Protein AF-A0A840DSC0-F1 (afdb_monomer_lite)

pLDDT: mean 87.57, std 12.49, range [39.94, 95.44]

Organism: NCBI:txid230470

Radius of gyration: 10.26 Å; chains: 1; bounding box: 21×29×22 Å

Foldseek 3Di:
DVLLVVLVVLVVVVCVVVVHDDDDSVVSVVVDDPVRSVVSVVDPDD

Sequence (46 aa):
MEMYTQAYQRYLEKCKEFGIQAIDLIEFIRTLTIEQVEHMLQGGAR

Secondary structure (DSSP, 8-state):
-HHHHHHHHHHHHHHHHHTPPPPPHHHHHHH--HHHHHHHHH----

Structure (mmCIF, N/CA/C/O backbone):
data_AF-A0A840DSC0-F1
#
_entry.id   AF-A0A840DSC0-F1
#
loop_
_atom_site.group_PDB
_atom_site.id
_atom_site.type_symbol
_atom_site.label_atom_id
_atom_site.label_alt_id
_atom_site.label_comp_id
_atom_site.label_asym_id
_atom_site.label_entity_id
_atom_site.label_seq_id
_atom_site.pdbx_PDB_ins_code
_atom_site.Cartn_x
_atom_site.Cartn_y
_atom_site.Cartn_z
_atom_site.occupancy
_atom_site.B_iso_or_equiv
_atom_site.auth_seq_id
_atom_site.auth_comp_id
_atom_site.auth_asym_id
_atom_site.auth_atom_id
_atom_site.pdbx_PDB_model_num
ATOM 1 N N . MET A 1 1 ? 9.109 -7.226 -4.530 1.00 72.88 1 MET A N 1
ATOM 2 C CA . MET A 1 1 ? 8.229 -7.222 -3.339 1.00 72.88 1 MET A CA 1
ATOM 3 C C . MET A 1 1 ? 8.314 -5.922 -2.558 1.00 72.88 1 MET A C 1
ATOM 5 O O . MET A 1 1 ? 7.271 -5.407 -2.199 1.00 72.88 1 MET A O 1
ATOM 9 N N . GLU A 1 2 ? 9.502 -5.347 -2.362 1.00 86.44 2 GLU A N 1
ATOM 10 C CA . GLU A 1 2 ? 9.692 -4.103 -1.594 1.00 86.44 2 GLU A CA 1
ATOM 11 C C . GLU A 1 2 ? 8.787 -2.931 -2.026 1.00 86.44 2 GLU A C 1
ATOM 13 O O . GLU A 1 2 ? 8.148 -2.313 -1.180 1.00 86.44 2 GLU A O 1
ATOM 18 N N . MET A 1 3 ? 8.635 -2.700 -3.336 1.00 88.69 3 MET A N 1
ATOM 19 C CA . MET A 1 3 ? 7.735 -1.677 -3.893 1.00 88.69 3 MET A CA 1
ATOM 20 C C . MET A 1 3 ? 6.269 -1.858 -3.458 1.00 88.69 3 MET A C 1
ATOM 2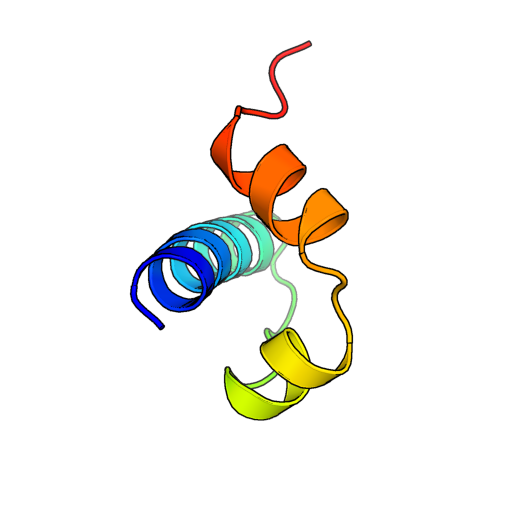2 O O . MET A 1 3 ? 5.619 -0.910 -3.023 1.00 88.69 3 MET A O 1
ATOM 26 N N . TYR A 1 4 ? 5.756 -3.089 -3.520 1.00 88.19 4 TYR A N 1
ATOM 27 C CA . TYR A 1 4 ? 4.392 -3.402 -3.091 1.00 88.19 4 TYR A CA 1
ATOM 28 C C . TYR A 1 4 ? 4.224 -3.227 -1.580 1.00 88.19 4 TYR A C 1
ATOM 30 O O . TYR A 1 4 ? 3.202 -2.712 -1.137 1.00 88.19 4 TYR A O 1
ATOM 38 N N . THR A 1 5 ? 5.239 -3.585 -0.788 1.00 90.81 5 THR A N 1
ATOM 39 C CA . THR A 1 5 ? 5.229 -3.382 0.666 1.00 90.81 5 THR A CA 1
ATOM 40 C C . THR A 1 5 ? 5.170 -1.896 1.033 1.00 90.81 5 THR A C 1
ATOM 42 O O . THR A 1 5 ? 4.393 -1.515 1.905 1.00 90.81 5 THR A O 1
ATOM 45 N N . GLN A 1 6 ? 5.941 -1.042 0.354 1.00 92.19 6 GLN A N 1
ATOM 46 C CA . GLN A 1 6 ? 5.926 0.408 0.588 1.00 92.19 6 GLN A CA 1
ATOM 47 C C . GLN A 1 6 ? 4.586 1.042 0.188 1.00 92.19 6 GLN A C 1
ATOM 49 O O . GLN A 1 6 ? 4.042 1.872 0.919 1.00 92.19 6 GLN A O 1
ATOM 54 N N . ALA A 1 7 ? 4.014 0.629 -0.945 1.00 92.69 7 ALA A N 1
ATOM 55 C CA . ALA A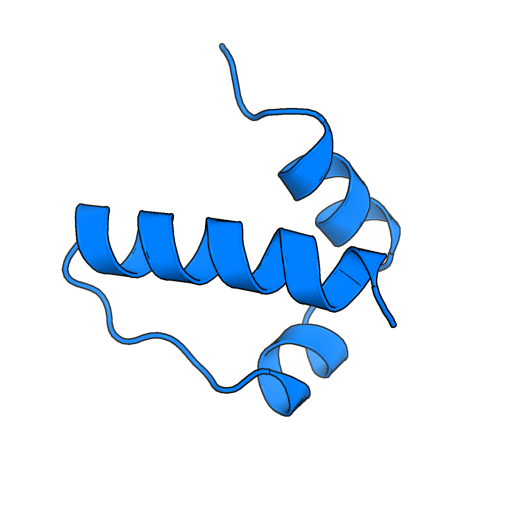 1 7 ? 2.705 1.117 -1.370 1.00 92.69 7 ALA A CA 1
ATOM 56 C C . ALA A 1 7 ? 1.594 0.659 -0.417 1.00 92.69 7 ALA A C 1
ATOM 58 O O . ALA A 1 7 ? 0.693 1.436 -0.102 1.00 92.69 7 ALA A O 1
ATOM 59 N N . TYR A 1 8 ? 1.699 -0.565 0.104 1.00 94.88 8 TYR A N 1
ATOM 60 C CA . TYR A 1 8 ? 0.778 -1.083 1.107 1.00 94.88 8 TYR A CA 1
ATOM 61 C C . TYR A 1 8 ? 0.859 -0.301 2.424 1.00 94.88 8 TYR A C 1
ATOM 63 O O . TYR A 1 8 ? -0.170 0.009 3.013 1.00 94.88 8 TYR A O 1
ATOM 71 N N . GLN A 1 9 ? 2.050 0.115 2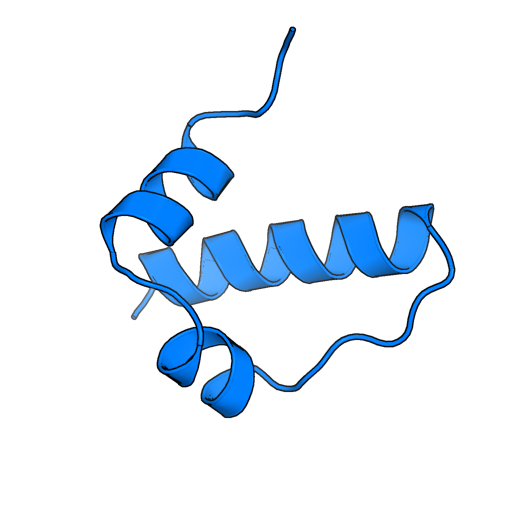.865 1.00 94.12 9 GLN A N 1
ATOM 72 C CA . GLN A 1 9 ? 2.183 0.979 4.047 1.00 94.12 9 GLN A CA 1
ATOM 73 C C . GLN A 1 9 ? 1.466 2.325 3.863 1.00 94.12 9 GLN A C 1
ATOM 75 O O . GLN A 1 9 ? 0.697 2.725 4.735 1.00 94.12 9 GLN A O 1
ATOM 80 N N . ARG A 1 10 ? 1.628 2.981 2.707 1.00 92.69 10 ARG A N 1
ATOM 81 C CA . ARG A 1 10 ? 0.893 4.222 2.393 1.00 92.69 10 ARG A CA 1
ATOM 82 C C . ARG A 1 10 ? -0.617 4.008 2.315 1.00 92.69 10 ARG A C 1
ATOM 84 O O . ARG A 1 10 ? -1.389 4.851 2.766 1.00 92.69 10 ARG A O 1
ATOM 91 N N . TYR A 1 11 ? -1.043 2.879 1.754 1.00 93.88 11 TYR A N 1
ATOM 92 C CA . TYR A 1 11 ? -2.445 2.473 1.743 1.00 93.88 11 TYR A CA 1
ATOM 93 C C . TYR A 1 11 ? -3.005 2.345 3.166 1.00 93.88 11 TYR A C 1
ATOM 95 O O . TYR A 1 11 ? -4.048 2.926 3.454 1.00 93.88 11 TYR A O 1
ATOM 103 N N . LEU A 1 12 ? -2.284 1.682 4.078 1.00 95.38 12 LEU A N 1
ATOM 104 C CA . LEU A 1 12 ? -2.680 1.554 5.484 1.00 95.38 12 LEU A CA 1
ATOM 105 C C . LEU A 1 12 ? -2.793 2.912 6.187 1.00 95.38 12 LEU A C 1
ATOM 107 O O . LEU A 1 12 ? -3.749 3.140 6.931 1.00 95.38 12 LEU A O 1
ATOM 111 N N . GLU A 1 13 ? -1.845 3.821 5.944 1.00 94.56 13 GLU A N 1
ATOM 112 C CA . GLU A 1 13 ? -1.893 5.185 6.482 1.00 94.56 13 GLU A CA 1
ATOM 113 C C . GLU A 1 13 ? -3.157 5.921 6.027 1.00 94.56 13 GLU A C 1
ATOM 115 O O . GLU A 1 13 ? -3.858 6.507 6.854 1.00 94.56 13 GLU A O 1
ATOM 120 N N . LYS A 1 14 ? -3.504 5.822 4.738 1.00 93.38 14 LYS A N 1
ATOM 121 C CA . LYS A 1 14 ? -4.722 6.433 4.192 1.00 93.38 14 LYS A CA 1
ATOM 122 C C . LYS A 1 14 ? -5.995 5.770 4.708 1.00 93.38 14 LYS A C 1
ATOM 124 O O . LYS A 1 14 ? -6.920 6.476 5.093 1.00 93.38 14 LYS A O 1
ATOM 129 N N . CYS A 1 15 ? -6.042 4.444 4.809 1.00 94.62 15 CYS A N 1
ATOM 130 C CA . CYS A 1 15 ? -7.160 3.743 5.442 1.00 94.62 15 CYS A CA 1
ATOM 131 C C . CYS A 1 15 ? -7.398 4.241 6.873 1.00 94.62 15 CYS A C 1
ATOM 133 O O . CYS A 1 15 ? -8.535 4.528 7.240 1.00 94.62 15 CYS A O 1
ATOM 135 N N . LYS A 1 16 ? -6.329 4.437 7.656 1.00 95.44 16 LYS A N 1
ATOM 136 C CA . LYS A 1 16 ? -6.417 4.999 9.009 1.00 95.44 16 LYS A CA 1
ATOM 137 C C . LYS A 1 16 ? -6.902 6.454 9.010 1.00 95.44 16 LYS A C 1
ATOM 139 O O . LYS A 1 16 ? -7.732 6.793 9.847 1.00 95.44 16 LYS A O 1
ATOM 144 N N . GLU A 1 17 ? -6.414 7.288 8.090 1.00 95.12 17 GLU A N 1
ATOM 145 C CA . GLU A 1 17 ? -6.842 8.689 7.925 1.00 95.12 17 GLU A CA 1
ATOM 146 C C . GLU A 1 17 ? -8.348 8.800 7.640 1.00 95.12 17 GLU A C 1
ATOM 148 O O . GLU A 1 17 ? -9.028 9.638 8.228 1.00 95.12 17 GLU A O 1
ATOM 153 N N . PHE A 1 18 ? -8.884 7.913 6.799 1.00 93.44 18 PHE A N 1
ATOM 154 C CA . PHE A 1 18 ? -10.304 7.893 6.440 1.00 93.44 18 PHE A CA 1
ATOM 155 C C . PHE A 1 18 ? -11.180 7.039 7.374 1.00 93.44 18 PHE A C 1
ATOM 157 O O . PHE A 1 18 ? -12.394 6.989 7.187 1.00 93.44 18 PHE A O 1
ATOM 164 N N . GLY A 1 19 ? -10.597 6.361 8.371 1.00 94.88 19 GLY A N 1
ATOM 165 C CA . GLY A 1 19 ? -11.327 5.460 9.272 1.00 94.88 19 GLY A CA 1
ATOM 166 C C . GLY A 1 19 ? -11.888 4.207 8.584 1.00 94.88 19 GLY A C 1
ATOM 167 O O . GLY A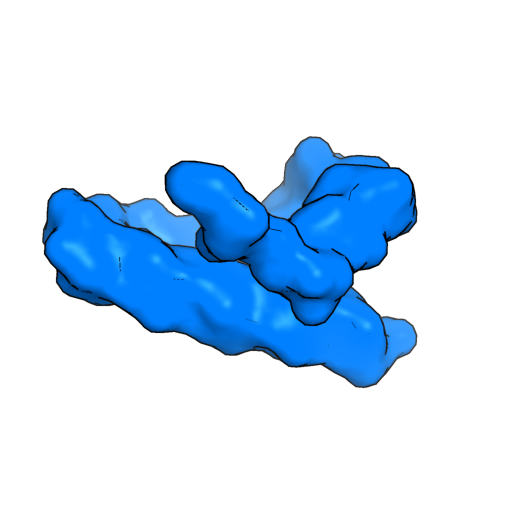 1 19 ? -12.892 3.656 9.031 1.00 94.88 19 GLY A O 1
ATOM 168 N N . ILE A 1 20 ? -11.264 3.769 7.489 1.00 94.88 20 ILE A N 1
ATOM 169 C CA . ILE A 1 20 ? -11.683 2.621 6.679 1.00 94.88 20 ILE A CA 1
ATOM 170 C C . ILE A 1 20 ? -10.831 1.402 7.043 1.00 94.88 20 ILE A C 1
ATOM 172 O O . ILE A 1 20 ? -9.636 1.510 7.322 1.00 94.88 20 ILE A O 1
ATOM 176 N N . GLN A 1 21 ? -11.441 0.219 7.011 1.00 95.12 21 GLN A N 1
ATOM 177 C CA . GLN A 1 21 ? -10.725 -1.036 7.192 1.00 95.12 21 GLN A CA 1
ATOM 178 C C . GLN A 1 21 ? -9.878 -1.368 5.954 1.00 95.12 21 GLN A C 1
ATOM 180 O O . GLN A 1 21 ? -10.371 -1.356 4.828 1.00 95.12 21 GLN A O 1
ATOM 185 N N . ALA A 1 22 ? -8.603 -1.678 6.176 1.00 94.44 22 ALA A N 1
ATOM 186 C CA . ALA A 1 22 ? -7.694 -2.113 5.125 1.00 94.44 22 ALA A CA 1
ATOM 187 C C . ALA A 1 22 ? -7.891 -3.598 4.777 1.00 94.44 22 ALA A C 1
ATOM 189 O O . ALA A 1 22 ? -8.128 -4.414 5.671 1.00 94.44 22 ALA A O 1
ATOM 190 N N . ILE A 1 23 ? -7.742 -3.934 3.494 1.00 94.50 23 ILE A N 1
ATOM 191 C CA . ILE A 1 23 ? -7.580 -5.322 3.022 1.00 94.50 23 ILE A CA 1
ATOM 192 C C . ILE A 1 23 ? -6.157 -5.819 3.295 1.00 94.50 23 ILE A C 1
ATOM 194 O O . ILE A 1 23 ? -5.267 -5.002 3.534 1.00 94.50 23 ILE A O 1
ATOM 198 N N . ASP A 1 24 ? -5.925 -7.133 3.249 1.00 94.25 24 ASP A N 1
ATOM 199 C CA . ASP A 1 24 ? -4.587 -7.690 3.471 1.00 94.25 24 ASP A CA 1
ATOM 200 C C . ASP A 1 24 ? -3.628 -7.462 2.285 1.00 94.25 24 ASP A C 1
ATOM 202 O O . ASP A 1 24 ? -4.025 -7.111 1.172 1.00 94.25 24 ASP A O 1
ATOM 206 N N . LEU A 1 25 ? -2.328 -7.668 2.523 1.00 90.06 25 LEU A N 1
A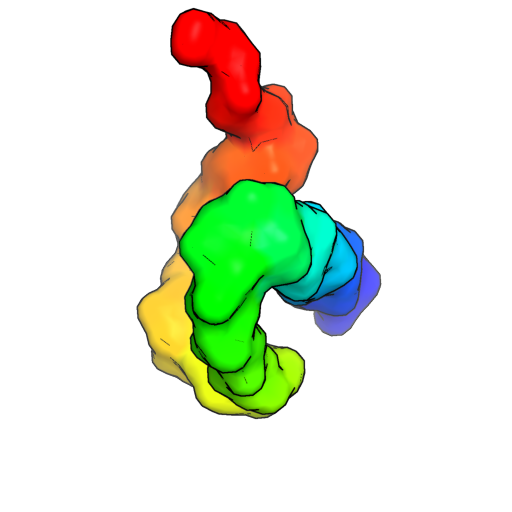TOM 207 C CA . LEU A 1 25 ? -1.278 -7.422 1.531 1.00 90.06 25 LEU A CA 1
ATOM 208 C C . LEU A 1 25 ? -1.430 -8.287 0.266 1.00 90.06 25 LEU A C 1
ATOM 210 O O . LEU A 1 25 ? -1.093 -7.835 -0.827 1.00 90.06 25 LEU A O 1
ATOM 214 N N . ILE A 1 26 ? -1.909 -9.525 0.388 1.00 92.06 26 ILE A N 1
ATOM 215 C CA . ILE A 1 26 ? -2.082 -10.427 -0.756 1.00 92.06 26 ILE A CA 1
ATOM 216 C C . ILE A 1 26 ? -3.248 -9.937 -1.612 1.00 92.06 26 ILE A C 1
ATOM 218 O O . ILE A 1 26 ? -3.110 -9.848 -2.834 1.00 92.06 26 ILE A O 1
ATOM 222 N N . GLU A 1 27 ? -4.373 -9.577 -0.996 1.00 92.81 27 GLU A N 1
ATOM 223 C CA . GLU A 1 27 ? -5.511 -8.987 -1.709 1.00 92.81 27 GLU A CA 1
ATOM 224 C C . GLU A 1 27 ? -5.150 -7.650 -2.361 1.00 92.81 27 GLU A C 1
ATOM 226 O O . GLU A 1 27 ? -5.503 -7.411 -3.519 1.00 92.81 27 GLU A O 1
ATOM 231 N N . PHE A 1 28 ? -4.366 -6.818 -1.676 1.00 93.00 28 PHE A N 1
ATOM 232 C CA . PHE A 1 28 ? -3.839 -5.566 -2.213 1.00 93.00 28 PHE A CA 1
ATOM 233 C C . PHE A 1 28 ? -3.011 -5.784 -3.487 1.00 93.00 28 PHE A C 1
ATOM 235 O 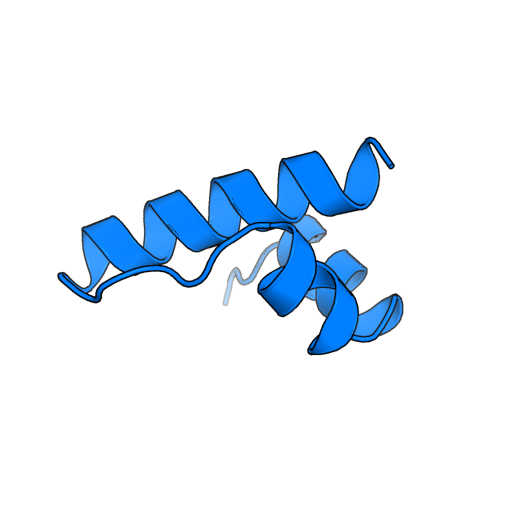O . PHE A 1 28 ? -3.277 -5.157 -4.512 1.00 93.00 28 PHE A O 1
ATOM 242 N N . ILE A 1 29 ? -2.056 -6.722 -3.458 1.00 91.38 29 ILE A N 1
ATOM 243 C CA . ILE A 1 29 ? -1.209 -7.050 -4.617 1.00 91.38 29 ILE A CA 1
ATOM 244 C C . ILE A 1 29 ? -2.041 -7.621 -5.771 1.00 91.38 29 ILE A C 1
ATOM 246 O O . ILE A 1 29 ? -1.763 -7.329 -6.929 1.00 91.38 29 ILE A O 1
ATOM 250 N N . ARG A 1 30 ? -3.065 -8.432 -5.479 1.00 91.81 30 ARG A N 1
ATOM 251 C CA . ARG A 1 30 ? -3.936 -9.014 -6.515 1.00 91.81 30 ARG A CA 1
ATOM 252 C C . ARG A 1 30 ? -4.837 -7.985 -7.191 1.00 91.81 30 ARG A C 1
ATOM 254 O O . ARG A 1 30 ? -5.259 -8.220 -8.321 1.00 91.81 30 ARG A O 1
ATOM 261 N N . THR A 1 31 ? -5.161 -6.902 -6.494 1.00 90.62 31 THR A N 1
ATOM 262 C CA . THR A 1 31 ? -6.139 -5.907 -6.952 1.00 90.62 31 THR A CA 1
ATOM 263 C C . THR A 1 31 ? -5.493 -4.770 -7.740 1.00 90.62 31 THR A C 1
ATOM 265 O O . THR A 1 31 ? -6.175 -4.124 -8.533 1.00 90.62 31 THR A O 1
ATOM 268 N N . LEU A 1 32 ? -4.193 -4.526 -7.549 1.00 88.69 32 LEU A N 1
ATOM 269 C CA . LEU A 1 32 ? -3.502 -3.386 -8.145 1.00 88.69 32 LEU A CA 1
ATOM 270 C C . LEU A 1 32 ? -2.529 -3.781 -9.251 1.00 88.69 32 LEU A C 1
ATOM 272 O O . LEU A 1 32 ? -1.781 -4.752 -9.144 1.00 88.69 32 LEU A O 1
ATOM 276 N N . THR A 1 33 ? -2.496 -2.965 -10.302 1.00 91.19 33 THR A N 1
ATOM 277 C CA . THR A 1 33 ? -1.461 -3.041 -11.334 1.00 91.19 33 THR A CA 1
ATOM 278 C C . THR A 1 33 ? -0.164 -2.391 -10.852 1.00 91.19 33 THR A C 1
ATOM 280 O O . THR A 1 33 ? -0.160 -1.559 -9.942 1.00 91.19 33 THR A O 1
ATOM 283 N N . ILE A 1 34 ? 0.952 -2.734 -11.502 1.00 87.62 34 ILE A N 1
ATOM 284 C CA . ILE A 1 34 ? 2.259 -2.113 -11.236 1.00 87.62 34 ILE A CA 1
ATOM 285 C C . ILE A 1 34 ? 2.173 -0.584 -11.369 1.00 87.62 34 ILE A C 1
ATOM 287 O O . ILE A 1 34 ? 2.626 0.122 -10.476 1.00 87.62 34 ILE A O 1
ATOM 291 N N . GLU A 1 35 ? 1.516 -0.076 -12.415 1.00 88.69 35 GLU A N 1
ATOM 292 C CA . GLU A 1 35 ? 1.352 1.367 -12.648 1.00 88.69 35 GLU A CA 1
ATOM 293 C C . GLU A 1 35 ? 0.576 2.054 -11.512 1.00 88.69 35 GLU A C 1
ATOM 295 O O . GLU A 1 35 ? 0.939 3.140 -11.065 1.00 88.69 35 GLU A O 1
ATOM 300 N N . GLN A 1 36 ? -0.473 1.413 -10.983 1.00 88.81 36 GLN A N 1
ATOM 301 C CA . GLN A 1 36 ? -1.222 1.949 -9.841 1.00 88.81 36 GLN A CA 1
ATOM 302 C C . GLN A 1 36 ? -0.353 2.021 -8.583 1.00 88.81 36 GLN A C 1
ATOM 304 O O . GLN A 1 36 ? -0.375 3.024 -7.871 1.00 88.81 36 GLN A O 1
ATOM 309 N N . VAL A 1 37 ? 0.449 0.985 -8.333 1.00 90.38 37 VAL A N 1
ATOM 310 C CA . VAL A 1 37 ? 1.411 0.957 -7.224 1.00 90.38 37 VAL A CA 1
ATOM 311 C C . VAL A 1 37 ? 2.459 2.061 -7.379 1.00 90.38 37 VAL A C 1
ATOM 313 O O . VAL A 1 37 ? 2.760 2.762 -6.412 1.00 90.38 37 VAL A O 1
ATOM 316 N N . GLU A 1 38 ? 2.971 2.278 -8.587 1.00 89.31 38 GLU A N 1
ATOM 317 C CA . GLU A 1 38 ? 3.913 3.360 -8.878 1.00 89.31 38 GLU A CA 1
ATOM 318 C C . GLU A 1 38 ? 3.293 4.741 -8.635 1.00 89.31 38 GLU A C 1
ATOM 320 O O . GLU A 1 38 ? 3.909 5.579 -7.972 1.00 89.31 38 GLU A O 1
ATOM 325 N N . HIS A 1 39 ? 2.048 4.971 -9.060 1.00 88.00 39 HIS A N 1
ATOM 326 C CA . HIS A 1 39 ? 1.333 6.219 -8.780 1.00 88.00 39 HIS A CA 1
ATOM 327 C C . HIS A 1 39 ? 1.145 6.476 -7.278 1.00 88.00 39 HIS A C 1
ATOM 329 O O . HIS A 1 39 ? 1.307 7.608 -6.814 1.00 88.00 39 HIS A O 1
ATOM 335 N N . MET A 1 40 ? 0.866 5.435 -6.489 1.00 86.44 40 MET A N 1
ATOM 336 C CA . MET A 1 40 ? 0.764 5.551 -5.028 1.00 86.44 40 MET A CA 1
ATOM 337 C C . MET A 1 40 ? 2.099 5.949 -4.376 1.00 86.44 40 MET A C 1
ATOM 339 O O . MET A 1 40 ? 2.116 6.628 -3.343 1.00 86.44 40 MET A O 1
ATOM 343 N N . LEU A 1 41 ? 3.226 5.559 -4.976 1.00 86.69 41 LEU A N 1
ATOM 344 C CA . LEU A 1 41 ? 4.573 5.856 -4.484 1.00 86.69 41 LEU A CA 1
ATOM 345 C C . LEU A 1 41 ? 5.106 7.218 -4.950 1.00 86.69 41 LEU A C 1
ATOM 347 O O . LEU A 1 41 ? 5.798 7.895 -4.186 1.00 86.69 41 LEU A O 1
ATOM 351 N N . GLN A 1 42 ? 4.730 7.670 -6.144 1.00 84.19 42 GLN A N 1
ATOM 352 C CA . GLN A 1 42 ? 5.172 8.952 -6.707 1.00 84.19 42 GLN A CA 1
ATOM 353 C C . GLN A 1 42 ? 4.498 10.179 -6.067 1.00 84.19 42 GLN A C 1
ATOM 355 O O . GLN A 1 42 ? 4.990 11.293 -6.215 1.00 84.19 42 GLN A O 1
ATOM 360 N N . GLY A 1 43 ? 3.442 9.975 -5.275 1.00 59.69 43 GLY A N 1
ATOM 361 C CA . GLY A 1 43 ? 2.808 11.022 -4.478 1.00 59.69 43 GLY A CA 1
ATOM 362 C C . GLY A 1 43 ? 1.588 11.618 -5.168 1.00 59.69 43 GLY A C 1
ATOM 363 O O . GLY A 1 43 ? 1.693 12.434 -6.080 1.00 59.69 43 GLY A O 1
ATOM 364 N N . GLY A 1 44 ? 0.411 11.269 -4.645 1.00 52.53 44 GLY A N 1
ATOM 365 C CA . GLY A 1 44 ? -0.768 12.122 -4.732 1.00 52.53 44 GLY A CA 1
ATOM 366 C C . GLY A 1 44 ? -0.495 13.422 -3.978 1.00 52.53 44 GLY A C 1
ATOM 367 O O . GLY A 1 44 ? -0.768 13.520 -2.786 1.00 52.53 44 GLY A O 1
ATOM 368 N N . ALA A 1 45 ? 0.102 14.387 -4.669 1.00 47.00 45 ALA A N 1
ATOM 369 C CA . ALA A 1 45 ? 0.216 15.773 -4.251 1.00 47.00 45 ALA A CA 1
ATOM 370 C C . ALA A 1 45 ? -0.238 16.654 -5.419 1.00 47.00 45 ALA A C 1
ATOM 372 O O . ALA A 1 45 ? 0.553 17.095 -6.254 1.00 47.00 45 ALA A O 1
ATOM 373 N N . ARG A 1 46 ? -1.548 16.876 -5.472 1.00 39.94 46 ARG A N 1
ATOM 374 C CA . ARG A 1 46 ? -2.141 18.131 -5.920 1.00 39.94 46 ARG A CA 1
ATOM 375 C C . ARG A 1 46 ? -3.247 18.495 -4.952 1.00 39.94 46 ARG A C 1
ATOM 377 O O . ARG A 1 46 ? -3.970 17.560 -4.544 1.00 39.94 46 ARG A O 1
#